Protein AF-A0A4P7SWF4-F1 (afdb_monomer)

Mean predicted aligned error: 11.01 Å

Structure (mmCIF, N/CA/C/O backbone):
data_AF-A0A4P7SWF4-F1
#
_entry.id   AF-A0A4P7SWF4-F1
#
loop_
_atom_site.group_PDB
_atom_site.id
_atom_site.type_symbol
_atom_site.label_atom_id
_atom_site.label_alt_id
_atom_site.label_comp_id
_atom_site.label_asym_id
_atom_site.label_entity_id
_atom_site.label_seq_id
_atom_site.pdbx_PDB_ins_code
_atom_site.Cartn_x
_atom_site.Cartn_y
_atom_site.Cartn_z
_atom_site.occupancy
_atom_site.B_iso_or_equiv
_atom_site.auth_seq_id
_atom_site.auth_comp_id
_atom_site.auth_asym_id
_atom_site.auth_atom_id
_atom_site.pdbx_PDB_model_num
ATOM 1 N N . MET A 1 1 ? 1.134 -27.003 -8.297 1.00 37.25 1 MET A N 1
ATOM 2 C CA . MET A 1 1 ? 2.256 -26.115 -7.938 1.00 37.25 1 MET A CA 1
ATOM 3 C C . MET A 1 1 ? 1.620 -24.988 -7.152 1.00 37.25 1 MET A C 1
ATOM 5 O O . MET A 1 1 ? 0.794 -24.293 -7.724 1.00 37.25 1 MET A O 1
ATOM 9 N N . ALA A 1 2 ? 1.813 -24.974 -5.834 1.00 39.12 2 ALA A N 1
ATOM 10 C CA . ALA A 1 2 ? 1.215 -23.978 -4.951 1.00 39.12 2 ALA A CA 1
ATOM 11 C C . ALA A 1 2 ? 2.153 -22.770 -4.914 1.00 39.12 2 ALA A C 1
ATOM 13 O O . ALA A 1 2 ? 3.341 -22.938 -4.650 1.00 39.12 2 ALA A O 1
ATOM 14 N N . ASP A 1 3 ? 1.618 -21.611 -5.277 1.00 40.78 3 ASP A N 1
ATOM 15 C CA . ASP A 1 3 ? 2.273 -20.314 -5.174 1.00 40.78 3 ASP A CA 1
ATOM 16 C C . ASP A 1 3 ? 2.344 -19.965 -3.681 1.00 40.78 3 ASP A C 1
ATOM 18 O O . ASP A 1 3 ? 1.315 -19.751 -3.037 1.00 40.78 3 ASP A O 1
ATOM 22 N N . ASP A 1 4 ? 3.540 -20.059 -3.103 1.00 38.06 4 ASP A N 1
ATOM 23 C CA . ASP A 1 4 ? 3.800 -19.733 -1.701 1.00 38.06 4 ASP A CA 1
ATOM 24 C C . ASP A 1 4 ? 3.811 -18.203 -1.576 1.00 38.06 4 ASP A C 1
ATOM 26 O O . ASP A 1 4 ? 4.845 -17.547 -1.684 1.00 38.06 4 ASP A O 1
ATOM 30 N N . LEU A 1 5 ? 2.617 -17.620 -1.440 1.00 33.56 5 LEU A N 1
ATOM 31 C CA . LEU A 1 5 ? 2.448 -16.235 -1.012 1.00 33.56 5 LEU A CA 1
ATOM 32 C C . LEU A 1 5 ? 2.970 -16.137 0.422 1.00 33.56 5 LEU A C 1
ATOM 34 O O . LEU A 1 5 ? 2.255 -16.428 1.383 1.00 33.56 5 LEU A O 1
ATOM 38 N N . VAL A 1 6 ? 4.235 -15.747 0.559 1.00 35.97 6 VAL A N 1
ATOM 39 C CA . VAL A 1 6 ? 4.830 -15.384 1.843 1.00 35.97 6 VAL A CA 1
ATOM 40 C C . VAL A 1 6 ? 4.126 -14.118 2.327 1.00 35.97 6 VAL A C 1
ATOM 42 O O . VAL A 1 6 ? 4.462 -13.000 1.943 1.00 35.97 6 VAL A O 1
ATOM 45 N N . PHE A 1 7 ? 3.107 -14.300 3.163 1.00 41.34 7 PHE A N 1
ATOM 46 C CA . PHE A 1 7 ? 2.578 -13.237 4.002 1.00 41.34 7 PHE A CA 1
ATOM 47 C C . PHE A 1 7 ? 3.633 -12.956 5.073 1.00 41.34 7 PHE A C 1
ATOM 49 O O . PHE A 1 7 ? 3.637 -13.605 6.120 1.00 41.34 7 PHE A O 1
ATOM 56 N N . ASP A 1 8 ? 4.535 -12.005 4.821 1.00 42.31 8 ASP A N 1
ATOM 57 C CA . ASP A 1 8 ? 5.313 -11.379 5.894 1.00 42.31 8 ASP A CA 1
ATOM 58 C C . ASP A 1 8 ? 4.332 -10.537 6.722 1.00 42.31 8 ASP A C 1
ATOM 60 O O . ASP A 1 8 ? 4.101 -9.346 6.515 1.00 42.31 8 ASP A O 1
ATOM 64 N N . GLN A 1 9 ? 3.591 -11.242 7.571 1.00 41.78 9 GLN A N 1
ATOM 65 C CA . GLN A 1 9 ? 2.654 -10.667 8.507 1.00 41.78 9 GLN A CA 1
ATOM 66 C C . GLN A 1 9 ? 3.505 -9.873 9.492 1.00 41.78 9 GLN A C 1
ATOM 68 O O . GLN A 1 9 ? 4.263 -10.468 10.256 1.00 41.78 9 GLN A O 1
ATOM 73 N N . ALA A 1 10 ? 3.375 -8.547 9.481 1.00 47.03 10 ALA A N 1
ATOM 74 C CA . ALA A 1 10 ? 3.870 -7.683 10.543 1.00 47.03 10 ALA A CA 1
ATOM 75 C C . ALA A 1 10 ? 3.394 -8.249 11.900 1.00 47.03 10 ALA A C 1
ATOM 77 O O . ALA A 1 10 ? 2.243 -8.072 12.301 1.00 47.03 10 ALA A O 1
ATOM 78 N N . HIS A 1 11 ? 4.265 -9.016 12.562 1.00 41.03 11 HIS A N 1
ATOM 79 C CA . HIS A 1 11 ? 3.902 -10.001 13.588 1.00 41.03 11 HIS A CA 1
ATOM 80 C C . HIS A 1 11 ? 3.627 -9.387 14.972 1.00 41.03 11 HIS A C 1
ATOM 82 O O . HIS A 1 11 ? 3.499 -10.125 15.938 1.00 41.03 11 HIS A O 1
ATOM 88 N N . ASP A 1 12 ? 3.492 -8.064 15.111 1.00 44.34 12 ASP A N 1
ATOM 89 C CA . ASP A 1 12 ? 3.424 -7.443 16.448 1.00 44.34 12 ASP A CA 1
ATOM 90 C C . ASP A 1 12 ? 2.163 -6.601 16.732 1.00 44.34 12 ASP A C 1
ATOM 92 O O . ASP A 1 12 ? 1.894 -6.280 17.883 1.00 44.34 12 ASP A O 1
ATOM 96 N N . SER A 1 13 ? 1.317 -6.278 15.742 1.00 47.88 13 SER A N 1
ATOM 97 C CA . SER A 1 13 ? 0.209 -5.311 15.954 1.00 47.88 13 SER A CA 1
ATOM 98 C C . SER A 1 13 ? -1.210 -5.898 15.942 1.00 47.88 13 SER A C 1
ATOM 100 O O . SER A 1 13 ? -2.180 -5.178 16.182 1.00 47.88 13 SER A O 1
ATOM 102 N N . THR A 1 14 ? -1.380 -7.202 15.709 1.00 53.41 14 THR A N 1
ATOM 103 C CA . THR A 1 14 ? -2.712 -7.819 15.529 1.00 53.41 14 THR A CA 1
ATOM 104 C C . THR A 1 14 ? -3.593 -7.743 16.784 1.00 53.41 14 THR A C 1
ATOM 106 O O . THR A 1 14 ? -4.817 -7.709 16.672 1.00 53.41 14 THR A O 1
ATOM 109 N N . HIS A 1 15 ? -2.996 -7.675 17.982 1.00 53.81 15 HIS A N 1
ATOM 110 C CA . HIS A 1 15 ? -3.742 -7.580 19.244 1.00 53.81 15 HIS A CA 1
ATOM 111 C C . HIS A 1 15 ? -4.313 -6.172 19.500 1.00 53.81 15 HIS A C 1
ATOM 113 O O . HIS A 1 15 ? -5.402 -6.053 20.055 1.00 53.81 15 HIS A O 1
ATOM 119 N N . GLU A 1 16 ? -3.624 -5.110 19.065 1.00 54.47 16 GLU A N 1
ATOM 120 C CA . GLU A 1 16 ? -4.105 -3.723 19.199 1.00 54.47 16 GLU A CA 1
ATOM 121 C C . GLU A 1 16 ? -5.143 -3.354 18.130 1.00 54.47 16 GLU A C 1
ATOM 123 O O . GLU A 1 16 ? -5.983 -2.484 18.354 1.00 54.47 16 GLU A O 1
ATOM 128 N N . LEU A 1 17 ? -5.134 -4.047 16.987 1.00 61.28 17 LEU A N 1
ATOM 129 C CA . LEU A 1 17 ? -6.102 -3.851 15.904 1.00 61.28 17 LEU A CA 1
ATOM 130 C C . LEU A 1 17 ? -7.454 -4.547 16.154 1.00 61.28 17 LEU A C 1
ATOM 132 O O . LEU A 1 17 ? -8.402 -4.339 15.392 1.00 61.28 17 LEU A O 1
ATOM 136 N N . ALA A 1 18 ? -7.585 -5.346 17.218 1.00 61.53 18 ALA A N 1
ATOM 137 C CA . ALA A 1 18 ? -8.835 -6.009 17.578 1.00 61.53 18 ALA A CA 1
ATOM 138 C C . ALA A 1 18 ? -9.914 -4.976 17.966 1.00 61.53 18 ALA A C 1
ATOM 140 O O . ALA A 1 18 ? -9.895 -4.396 19.051 1.00 61.53 18 ALA A O 1
ATOM 141 N N . GLY A 1 19 ? -10.867 -4.736 17.059 1.00 65.38 19 GLY A N 1
ATOM 142 C CA . GLY A 1 19 ? -11.918 -3.720 17.213 1.00 65.38 19 GLY A CA 1
ATOM 143 C C . GLY A 1 19 ? -11.561 -2.337 16.656 1.00 65.38 19 GLY A C 1
ATOM 144 O O . GLY A 1 19 ? -12.355 -1.407 16.795 1.00 65.38 19 GLY A O 1
ATOM 145 N N . ALA A 1 20 ? -10.402 -2.190 16.009 1.00 77.12 20 ALA A N 1
ATOM 146 C CA . ALA A 1 20 ? -10.055 -0.973 15.291 1.00 77.12 20 ALA A CA 1
ATOM 147 C C . ALA A 1 20 ? -10.878 -0.843 13.999 1.00 77.12 20 ALA A C 1
ATOM 149 O O . ALA A 1 20 ? -11.138 -1.825 13.301 1.00 77.12 20 ALA A O 1
ATOM 150 N N . VAL A 1 21 ? -11.277 0.385 13.663 1.00 81.75 21 VAL A N 1
ATOM 151 C CA . VAL A 1 21 ? -12.021 0.676 12.429 1.00 81.75 21 VAL A CA 1
ATOM 152 C C . VAL A 1 21 ? -11.057 1.240 11.395 1.00 81.75 21 VAL A C 1
ATOM 154 O O . VAL A 1 21 ? -10.332 2.192 11.688 1.00 81.75 21 VAL A O 1
ATOM 157 N N . VAL A 1 22 ? -11.065 0.676 10.185 1.00 83.88 22 VAL A N 1
ATOM 158 C CA . VAL A 1 22 ? -10.323 1.234 9.047 1.00 83.88 22 VAL A CA 1
ATOM 159 C C . VAL A 1 22 ? -10.935 2.588 8.687 1.00 83.88 22 VAL A C 1
ATOM 161 O O . VAL A 1 22 ? -12.105 2.663 8.310 1.00 83.88 22 VAL A O 1
ATOM 164 N N . THR A 1 23 ? -10.157 3.660 8.813 1.00 86.38 23 THR A N 1
ATOM 165 C CA . THR A 1 23 ? -10.580 5.023 8.454 1.00 86.38 23 THR A CA 1
ATOM 166 C C . THR A 1 23 ? -10.227 5.363 7.016 1.00 86.38 23 THR A C 1
ATOM 168 O O . THR A 1 23 ? -10.987 6.067 6.351 1.00 86.38 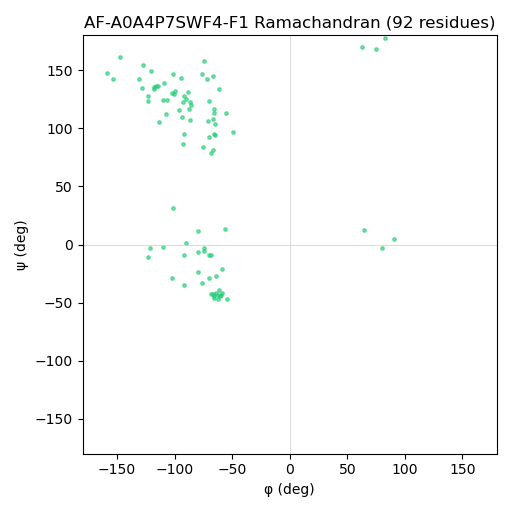23 THR A O 1
ATOM 171 N N . ARG A 1 24 ? -9.089 4.865 6.523 1.00 88.06 24 ARG A N 1
ATOM 172 C CA . ARG A 1 24 ? -8.597 5.135 5.170 1.00 88.06 24 ARG A CA 1
ATOM 173 C C . ARG A 1 24 ? -7.706 3.997 4.688 1.00 88.06 24 ARG A C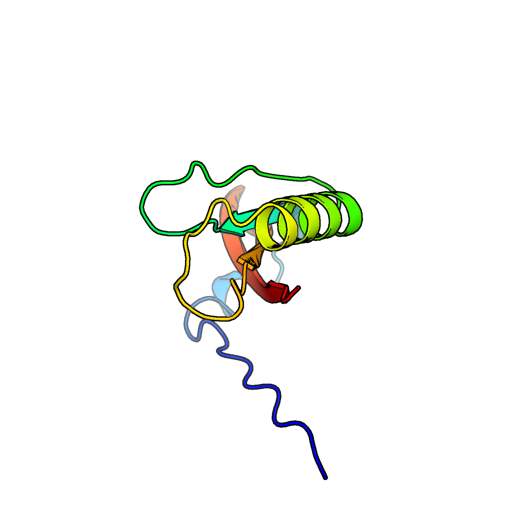 1
ATOM 175 O O . ARG A 1 24 ? -6.901 3.486 5.451 1.00 88.06 24 ARG A O 1
ATOM 182 N N . VAL A 1 25 ? -7.806 3.655 3.408 1.00 88.56 25 VAL A N 1
ATOM 183 C CA . VAL A 1 25 ? -6.833 2.799 2.712 1.00 88.56 25 VAL A CA 1
ATOM 184 C C . VAL A 1 25 ? -6.170 3.632 1.622 1.00 88.56 25 VAL A C 1
ATOM 186 O O . VAL A 1 25 ? -6.844 4.411 0.945 1.00 88.56 25 VAL A O 1
ATOM 189 N N . PHE A 1 26 ? -4.854 3.513 1.488 1.00 90.44 26 PHE A N 1
ATOM 190 C CA . PHE A 1 26 ? -4.063 4.229 0.495 1.00 90.44 26 PHE A CA 1
ATOM 191 C C . PHE A 1 26 ? -2.875 3.381 0.029 1.00 90.44 26 PHE A C 1
ATOM 193 O O . PHE A 1 26 ? -2.499 2.397 0.661 1.00 90.44 26 PHE A O 1
ATOM 200 N N . TYR A 1 27 ? -2.320 3.747 -1.118 1.00 88.88 27 TYR A N 1
ATOM 201 C CA . TYR A 1 27 ? -1.315 2.980 -1.843 1.00 88.88 27 TYR A CA 1
ATOM 202 C C . TYR A 1 27 ? -0.082 3.853 -2.038 1.00 88.88 27 TYR A C 1
ATOM 204 O O . TYR A 1 27 ? -0.192 4.939 -2.602 1.00 88.88 27 TYR A O 1
ATOM 212 N N . ILE A 1 28 ? 1.074 3.392 -1.584 1.00 88.56 28 ILE A N 1
ATOM 213 C CA . ILE A 1 28 ? 2.352 4.090 -1.690 1.00 88.56 28 ILE A CA 1
ATOM 214 C C . ILE A 1 28 ? 3.182 3.391 -2.756 1.00 88.56 28 ILE A C 1
ATOM 216 O O . ILE A 1 28 ? 3.430 2.195 -2.647 1.00 88.56 28 ILE A O 1
ATOM 220 N N . VAL A 1 29 ? 3.640 4.121 -3.769 1.00 85.88 29 VAL A N 1
ATOM 221 C CA . VAL A 1 29 ? 4.539 3.549 -4.782 1.00 85.88 29 VAL A CA 1
ATOM 222 C C . VAL A 1 29 ? 5.987 3.820 -4.383 1.00 85.88 29 VAL A C 1
ATOM 224 O O . VAL A 1 29 ? 6.442 4.960 -4.441 1.00 85.88 29 VAL A O 1
ATOM 227 N N . ASN A 1 30 ? 6.714 2.778 -3.989 1.00 80.62 30 ASN A N 1
ATOM 228 C CA . ASN A 1 30 ? 8.129 2.842 -3.652 1.00 80.62 30 ASN A CA 1
ATOM 229 C C . ASN A 1 30 ? 8.971 2.673 -4.920 1.00 80.62 30 ASN A C 1
ATOM 231 O O . ASN A 1 30 ? 9.092 1.596 -5.499 1.00 80.62 30 ASN A O 1
ATOM 235 N N . ALA A 1 31 ? 9.564 3.784 -5.340 1.00 65.81 31 ALA A N 1
ATOM 236 C CA . ALA A 1 31 ? 10.371 3.920 -6.546 1.00 65.81 31 ALA A CA 1
ATOM 237 C C . ALA A 1 31 ? 11.889 3.907 -6.217 1.00 65.81 31 ALA A C 1
ATOM 239 O O . ALA A 1 31 ? 12.702 4.556 -6.869 1.00 65.81 31 ALA A O 1
ATOM 240 N N . GLY A 1 32 ? 12.292 3.178 -5.172 1.00 64.50 32 GLY A N 1
ATOM 241 C CA . GLY A 1 32 ? 13.682 3.107 -4.709 1.00 64.50 32 GLY A CA 1
ATOM 242 C C . GLY A 1 32 ? 14.115 4.266 -3.789 1.00 64.50 32 GLY A C 1
ATOM 243 O O . GLY A 1 32 ? 13.338 5.179 -3.512 1.00 64.50 32 GLY A O 1
ATOM 244 N N . PRO A 1 33 ? 15.368 4.245 -3.292 1.00 57.25 33 PRO A N 1
ATOM 245 C CA . PRO A 1 33 ? 15.813 5.049 -2.142 1.00 57.25 33 PRO A CA 1
ATOM 246 C C . PRO A 1 33 ? 15.911 6.566 -2.382 1.00 57.25 33 PRO A C 1
ATOM 248 O O . PRO A 1 33 ? 16.130 7.314 -1.432 1.00 57.25 33 PRO A O 1
ATOM 251 N N . TYR A 1 34 ? 15.765 7.028 -3.627 1.00 55.53 34 TYR A N 1
ATOM 252 C CA . TYR A 1 34 ? 15.917 8.441 -4.003 1.00 55.53 34 TYR A CA 1
ATOM 253 C C . TYR A 1 34 ? 14.668 9.050 -4.644 1.00 55.53 34 TYR A C 1
ATOM 255 O O . TYR A 1 34 ? 14.664 10.240 -4.961 1.00 55.53 34 TYR A O 1
ATOM 263 N N . ALA A 1 35 ? 13.616 8.259 -4.848 1.00 63.16 35 ALA A N 1
ATOM 264 C CA . ALA A 1 35 ? 12.379 8.742 -5.435 1.00 63.16 35 ALA A CA 1
ATOM 265 C C . ALA A 1 35 ? 11.387 9.137 -4.337 1.00 63.16 35 ALA A C 1
ATOM 267 O O . ALA A 1 35 ? 11.291 8.486 -3.299 1.00 63.16 35 ALA A O 1
ATOM 268 N N . SER A 1 36 ? 10.621 10.203 -4.570 1.00 69.94 36 SER A N 1
ATOM 269 C CA . SER A 1 36 ? 9.438 10.471 -3.754 1.00 69.94 36 SER A CA 1
ATOM 270 C C . SER A 1 36 ? 8.457 9.309 -3.907 1.00 69.94 36 SER A C 1
ATOM 272 O O . SER A 1 36 ? 8.211 8.884 -5.034 1.00 69.94 36 SER A O 1
ATOM 274 N N . SER A 1 37 ? 7.899 8.820 -2.797 1.00 82.44 37 SER A N 1
ATOM 275 C CA . SER A 1 37 ? 6.879 7.768 -2.805 1.00 82.44 37 SER A CA 1
ATOM 276 C C . SER A 1 37 ? 5.477 8.391 -2.828 1.00 82.44 37 SER A C 1
ATOM 278 O O . SER A 1 37 ? 4.979 8.783 -1.770 1.00 82.44 37 SER A O 1
ATOM 280 N N . PRO A 1 38 ? 4.838 8.564 -4.003 1.00 83.81 38 PRO A N 1
ATOM 281 C CA . PRO A 1 38 ? 3.505 9.149 -4.078 1.00 83.81 38 PRO A CA 1
ATOM 282 C C . PRO A 1 38 ? 2.449 8.244 -3.441 1.00 83.81 38 PRO A C 1
ATOM 284 O O . PRO A 1 38 ? 2.506 7.017 -3.551 1.00 83.81 38 PRO A O 1
ATOM 287 N N . GLU A 1 39 ? 1.460 8.884 -2.819 1.00 88.69 39 GLU A N 1
ATOM 288 C CA . GLU A 1 39 ? 0.292 8.241 -2.224 1.00 88.69 39 GLU A CA 1
ATOM 289 C C . GLU A 1 39 ? -0.918 8.333 -3.159 1.00 88.69 39 GLU A C 1
ATOM 291 O O . GLU A 1 39 ? -1.291 9.413 -3.623 1.00 88.69 39 GLU A O 1
ATOM 296 N N . PHE A 1 40 ? -1.599 7.210 -3.365 1.00 88.19 40 PHE A N 1
ATOM 297 C CA . PHE A 1 40 ? -2.827 7.120 -4.146 1.00 88.19 40 PHE A CA 1
ATOM 298 C C . PHE A 1 40 ? -3.972 6.598 -3.288 1.00 88.19 40 PHE A C 1
ATOM 300 O O . PHE A 1 40 ? -3.782 5.798 -2.376 1.00 88.19 40 PHE A O 1
ATOM 307 N N . SER A 1 41 ? -5.194 7.026 -3.599 1.00 88.50 41 SER A N 1
ATOM 308 C CA . SER A 1 41 ? -6.404 6.526 -2.924 1.00 88.50 41 SER A CA 1
ATOM 309 C C . SER A 1 41 ? -7.027 5.324 -3.642 1.00 88.50 41 SER A C 1
ATOM 311 O O . SER A 1 41 ? -7.941 4.700 -3.113 1.00 88.50 41 SER A O 1
ATOM 313 N N . ALA A 1 42 ? -6.540 4.990 -4.840 1.00 87.62 42 ALA A N 1
ATOM 314 C CA . ALA A 1 42 ? -7.032 3.881 -5.644 1.00 87.62 42 ALA A CA 1
ATOM 315 C C . ALA A 1 42 ? -5.884 2.969 -6.081 1.00 87.62 42 ALA A C 1
ATOM 317 O O . ALA A 1 42 ? -4.865 3.442 -6.591 1.00 87.62 42 ALA A O 1
ATOM 318 N N . ARG A 1 43 ? -6.100 1.653 -5.951 1.00 84.88 43 ARG A N 1
ATOM 319 C CA . ARG A 1 43 ? -5.149 0.617 -6.377 1.00 84.88 43 ARG A CA 1
ATOM 320 C C . ARG A 1 43 ? -4.762 0.786 -7.839 1.00 84.88 43 ARG A C 1
ATOM 322 O O . ARG A 1 43 ? -3.586 0.746 -8.170 1.00 84.88 43 ARG A O 1
ATOM 329 N N . ASP A 1 44 ? -5.759 0.995 -8.692 1.00 86.94 44 ASP A N 1
ATOM 330 C CA . ASP A 1 44 ? -5.575 1.083 -10.140 1.00 86.94 44 ASP A CA 1
ATOM 331 C C . ASP A 1 44 ? -4.665 2.259 -10.526 1.00 86.94 44 ASP A C 1
ATOM 333 O O . ASP A 1 44 ? -3.769 2.105 -11.346 1.00 86.94 44 ASP A O 1
ATOM 337 N N . GLN A 1 45 ? -4.802 3.400 -9.836 1.00 88.94 45 GLN A N 1
ATOM 338 C CA . GLN A 1 45 ? -3.937 4.567 -10.036 1.00 88.94 45 GLN A CA 1
ATOM 339 C C . GLN A 1 45 ? -2.491 4.292 -9.612 1.00 88.94 45 GLN A C 1
ATOM 341 O O . GLN A 1 45 ? -1.566 4.621 -10.350 1.00 88.94 45 GLN A O 1
ATOM 346 N N . ALA A 1 46 ? -2.293 3.656 -8.453 1.00 86.75 46 ALA A N 1
ATOM 347 C CA . ALA A 1 46 ? -0.958 3.306 -7.971 1.00 86.75 46 ALA A CA 1
ATOM 348 C C . ALA A 1 46 ? -0.263 2.293 -8.887 1.00 86.75 46 ALA A C 1
ATOM 350 O O . ALA A 1 46 ? 0.916 2.443 -9.200 1.00 86.75 46 ALA A O 1
ATOM 351 N N . VAL A 1 47 ? -1.004 1.286 -9.357 1.00 84.69 47 VAL A N 1
ATOM 352 C CA . VAL A 1 47 ? -0.491 0.266 -10.279 1.00 84.69 47 VAL A CA 1
ATOM 353 C C . VAL A 1 47 ? -0.191 0.868 -11.650 1.00 84.69 47 VAL A C 1
ATOM 355 O O . VAL A 1 47 ? 0.857 0.567 -12.218 1.00 84.69 47 VAL A O 1
ATOM 358 N N . ALA A 1 48 ? -1.063 1.729 -12.180 1.00 85.69 48 ALA A N 1
ATO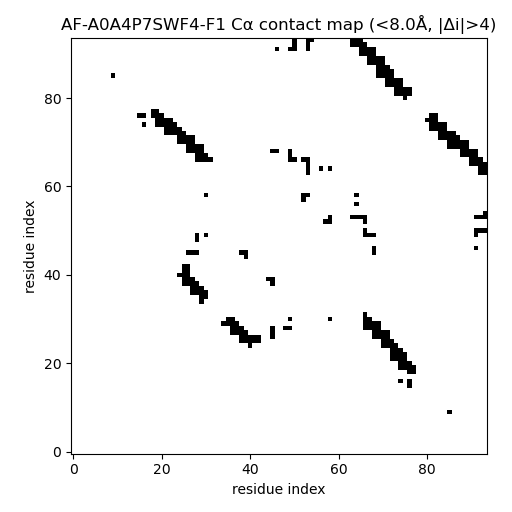M 359 C CA . ALA A 1 48 ? -0.823 2.420 -13.445 1.00 85.69 48 ALA A CA 1
ATOM 360 C C . ALA A 1 48 ? 0.440 3.289 -13.372 1.00 85.69 48 ALA A C 1
ATOM 362 O O . ALA A 1 48 ? 1.287 3.204 -14.260 1.00 85.69 48 ALA A O 1
ATOM 363 N N . TYR A 1 49 ? 0.613 4.040 -12.280 1.00 84.75 49 TYR A N 1
ATOM 364 C CA . TYR A 1 49 ? 1.817 4.832 -12.042 1.00 84.75 49 TYR A CA 1
ATOM 365 C C . TYR A 1 49 ? 3.069 3.949 -11.930 1.00 84.75 49 TYR A C 1
ATOM 367 O O . TYR A 1 49 ? 4.071 4.204 -12.593 1.00 84.75 49 TYR A O 1
ATOM 375 N N . ALA A 1 50 ? 3.007 2.867 -11.149 1.00 81.56 50 ALA A N 1
ATOM 376 C CA . ALA A 1 50 ? 4.112 1.920 -11.015 1.00 81.56 50 ALA A CA 1
ATOM 377 C C . ALA A 1 50 ? 4.515 1.302 -12.366 1.00 81.56 50 ALA A C 1
ATOM 379 O O . ALA A 1 50 ? 5.704 1.222 -12.676 1.00 81.56 50 ALA A O 1
ATOM 380 N N . ARG A 1 51 ? 3.537 0.934 -13.205 1.00 79.31 51 ARG A N 1
ATOM 381 C CA . ARG A 1 51 ? 3.777 0.416 -14.560 1.00 79.31 51 ARG A CA 1
ATOM 382 C C . ARG A 1 51 ? 4.395 1.452 -15.486 1.00 79.31 51 ARG A C 1
ATOM 384 O O . ARG A 1 51 ? 5.347 1.124 -16.182 1.00 79.31 51 ARG A O 1
ATOM 391 N N . GLU A 1 52 ? 3.881 2.679 -15.496 1.00 80.75 52 GLU A N 1
ATOM 392 C CA . GLU A 1 52 ? 4.429 3.763 -16.320 1.00 80.75 52 GLU A CA 1
ATOM 393 C C . GLU A 1 52 ? 5.895 4.039 -15.964 1.00 80.75 52 GLU A C 1
ATOM 395 O O . GLU A 1 52 ? 6.750 4.147 -16.845 1.00 80.75 52 GLU A O 1
ATOM 400 N N . ARG A 1 53 ? 6.208 4.071 -14.665 1.00 74.06 53 ARG A N 1
ATOM 401 C CA . ARG A 1 53 ? 7.569 4.277 -14.157 1.00 74.06 53 ARG A CA 1
ATOM 402 C C . ARG A 1 53 ? 8.497 3.110 -14.488 1.00 74.06 53 ARG A C 1
ATOM 404 O O . ARG A 1 53 ? 9.627 3.345 -14.908 1.00 74.06 53 ARG A O 1
ATOM 411 N N . SER A 1 54 ? 8.014 1.877 -14.334 1.00 72.06 54 SER A N 1
ATOM 412 C CA . SER A 1 54 ? 8.756 0.664 -14.700 1.00 72.06 54 SER A CA 1
ATOM 413 C C . SER A 1 54 ? 9.052 0.629 -16.209 1.00 72.06 54 SER A C 1
ATOM 415 O O . SER A 1 54 ? 10.190 0.403 -16.613 1.00 72.06 54 SER A O 1
ATOM 417 N N . ALA A 1 55 ? 8.063 0.974 -17.044 1.00 70.69 55 ALA A N 1
ATOM 418 C CA . ALA A 1 55 ? 8.195 1.028 -18.501 1.00 70.69 55 ALA A CA 1
ATOM 419 C C . ALA A 1 55 ? 9.076 2.185 -19.003 1.00 70.69 55 ALA A C 1
ATOM 421 O O . ALA A 1 55 ? 9.706 2.064 -20.051 1.00 70.69 55 ALA A O 1
ATOM 422 N N . SER A 1 56 ? 9.142 3.300 -18.269 1.00 68.62 56 SER A N 1
ATOM 423 C CA . SER A 1 56 ? 9.932 4.476 -18.664 1.00 68.62 56 SER A CA 1
ATOM 424 C C . SER A 1 56 ? 11.446 4.289 -18.490 1.00 68.62 56 SER A C 1
ATOM 426 O O . SER A 1 56 ? 12.209 5.172 -18.873 1.00 68.62 56 SER A O 1
ATOM 428 N N . GLY A 1 57 ? 11.905 3.173 -17.905 1.00 60.34 57 GLY A N 1
ATOM 429 C CA . GLY A 1 57 ? 13.335 2.906 -17.690 1.00 60.34 57 GLY A CA 1
ATOM 430 C C . GLY A 1 57 ? 14.012 3.894 -16.732 1.00 60.34 57 GLY A C 1
ATOM 431 O O . GLY A 1 57 ? 15.236 3.924 -16.631 1.00 60.34 57 GLY A O 1
ATOM 432 N N . GLU A 1 58 ? 13.231 4.698 -16.004 1.00 58.78 58 GLU A N 1
ATOM 433 C CA . GLU A 1 58 ? 13.738 5.765 -15.135 1.00 58.78 58 GLU A CA 1
ATOM 434 C C . GLU A 1 58 ? 14.491 5.225 -13.901 1.00 58.78 58 GLU A C 1
ATOM 436 O O . GLU A 1 58 ? 15.146 5.980 -13.189 1.00 58.78 58 GLU A O 1
ATOM 441 N N . PHE A 1 59 ? 14.439 3.908 -13.674 1.00 57.00 59 PHE A N 1
ATOM 442 C CA . PHE A 1 59 ? 15.182 3.191 -12.633 1.00 57.00 59 PHE A CA 1
ATOM 443 C C . PHE A 1 59 ? 16.568 2.690 -13.079 1.00 57.00 59 PHE A C 1
ATOM 445 O O . PHE A 1 59 ? 17.295 2.106 -12.276 1.00 57.00 59 PHE A O 1
ATOM 452 N N . GLY A 1 60 ? 16.968 2.977 -14.325 1.00 50.81 60 GLY A N 1
ATOM 453 C CA . GLY A 1 60 ? 18.251 2.566 -14.898 1.00 50.81 60 GLY A CA 1
ATOM 454 C C . GLY A 1 60 ? 18.299 1.080 -15.273 1.00 50.81 60 GLY A C 1
ATOM 455 O O . GLY A 1 60 ? 17.429 0.304 -14.898 1.00 50.81 60 GLY A O 1
ATOM 456 N N . ASP A 1 61 ? 19.341 0.692 -16.013 1.00 49.91 61 ASP A N 1
ATOM 457 C CA . ASP A 1 61 ? 19.656 -0.649 -16.559 1.00 49.91 61 ASP A CA 1
ATOM 458 C C . ASP A 1 61 ? 19.748 -1.812 -15.528 1.00 49.91 61 ASP A C 1
ATOM 460 O O . ASP A 1 61 ? 20.267 -2.891 -15.818 1.00 49.91 61 ASP A O 1
ATOM 464 N N . LEU A 1 62 ? 19.285 -1.621 -14.293 1.00 48.91 62 LEU A N 1
ATOM 465 C CA . LEU A 1 62 ? 19.358 -2.597 -13.211 1.00 48.91 62 LEU A CA 1
ATOM 466 C C . LEU A 1 62 ? 18.086 -3.454 -13.162 1.00 48.91 62 LEU A C 1
ATOM 468 O O . LEU A 1 62 ? 17.199 -3.195 -12.354 1.00 48.91 62 LEU A O 1
ATOM 472 N N . LEU A 1 63 ? 18.078 -4.539 -13.957 1.00 46.59 63 LEU A N 1
ATOM 473 C CA . LEU A 1 63 ? 17.124 -5.667 -13.865 1.00 46.59 63 LEU A CA 1
ATOM 474 C C . LEU A 1 63 ? 15.654 -5.251 -14.122 1.00 46.59 63 LEU A C 1
ATOM 476 O O . LEU A 1 63 ? 15.387 -4.063 -14.278 1.00 46.59 63 LEU A O 1
ATOM 480 N N . PRO A 1 64 ? 14.674 -6.172 -14.285 1.00 51.62 64 PRO A N 1
ATOM 481 C CA . PRO A 1 64 ? 13.282 -5.745 -14.432 1.00 51.62 64 PRO A CA 1
ATOM 482 C C . PRO A 1 64 ? 12.936 -4.880 -13.221 1.00 51.62 64 PRO A C 1
ATOM 484 O O . PRO A 1 64 ? 12.963 -5.378 -12.097 1.00 51.62 64 PRO A O 1
ATOM 487 N N . ALA A 1 65 ? 12.704 -3.585 -13.456 1.00 59.56 65 ALA A N 1
ATOM 488 C CA . ALA A 1 65 ? 12.477 -2.587 -12.422 1.00 59.56 65 ALA A CA 1
ATOM 489 C C . ALA A 1 65 ? 11.147 -2.897 -11.733 1.00 59.56 65 ALA A C 1
ATOM 491 O O . ALA A 1 65 ? 10.093 -2.370 -12.091 1.00 59.56 65 ALA A O 1
ATOM 492 N N . ALA A 1 66 ? 11.197 -3.842 -10.803 1.00 69.44 66 ALA A N 1
ATOM 493 C CA . ALA A 1 66 ? 10.097 -4.235 -9.961 1.00 69.44 66 ALA A CA 1
ATOM 494 C C . ALA A 1 66 ? 9.800 -3.048 -9.046 1.00 69.44 66 ALA A C 1
ATOM 496 O O . ALA A 1 66 ? 10.593 -2.709 -8.171 1.00 69.44 66 ALA A O 1
ATOM 497 N N . VAL A 1 67 ? 8.687 -2.373 -9.305 1.00 77.75 67 VAL A N 1
ATOM 498 C CA . VAL A 1 67 ? 8.215 -1.260 -8.490 1.00 77.75 67 VAL A CA 1
ATOM 499 C C . VAL A 1 67 ? 7.316 -1.831 -7.408 1.00 77.75 67 VAL A C 1
ATOM 501 O O . VAL A 1 67 ? 6.347 -2.534 -7.699 1.00 77.75 67 VAL A O 1
ATOM 504 N N . GLU A 1 68 ? 7.622 -1.530 -6.155 1.00 84.38 68 GLU A N 1
ATOM 505 C CA . GLU A 1 68 ? 6.818 -1.989 -5.028 1.00 84.38 68 GLU A CA 1
ATOM 506 C C . GLU A 1 68 ? 5.697 -0.989 -4.746 1.00 84.38 68 GLU A C 1
ATOM 508 O O . GLU A 1 68 ? 5.917 0.218 -4.649 1.00 84.38 68 GLU A O 1
ATOM 513 N N . VAL A 1 69 ? 4.475 -1.488 -4.610 1.00 86.19 69 VAL A N 1
ATOM 514 C CA . VAL A 1 69 ? 3.299 -0.719 -4.213 1.00 86.19 69 VAL A CA 1
ATOM 515 C C . VAL A 1 69 ? 2.856 -1.221 -2.850 1.00 86.19 69 VAL A C 1
ATOM 517 O O . VAL A 1 69 ? 2.279 -2.298 -2.721 1.00 86.19 69 VAL A O 1
ATOM 520 N N . GLU A 1 70 ? 3.132 -0.435 -1.823 1.00 89.38 70 GLU A N 1
ATOM 521 C CA . GLU A 1 70 ? 2.765 -0.737 -0.450 1.00 89.38 70 GLU A CA 1
ATOM 522 C C . GLU A 1 70 ? 1.338 -0.250 -0.176 1.00 89.38 70 GLU A C 1
ATOM 524 O O . GLU A 1 70 ? 1.021 0.933 -0.305 1.00 89.38 70 GLU A O 1
ATOM 529 N N . VAL A 1 71 ? 0.449 -1.164 0.193 1.00 87.81 71 VAL A N 1
ATOM 530 C CA . VAL A 1 71 ? -0.914 -0.852 0.615 1.00 87.81 71 VAL A CA 1
ATOM 531 C C . VAL A 1 71 ? -0.884 -0.578 2.110 1.00 87.81 71 VAL A C 1
ATOM 533 O O . VAL A 1 71 ? -0.586 -1.462 2.916 1.00 87.81 71 VAL A O 1
ATOM 536 N N . ARG A 1 72 ? -1.227 0.648 2.496 1.00 87.50 72 ARG A N 1
ATOM 537 C CA . ARG A 1 72 ? -1.367 1.045 3.894 1.00 87.50 72 ARG A CA 1
ATOM 538 C C . ARG A 1 72 ? -2.821 1.278 4.243 1.00 87.50 72 ARG A C 1
ATOM 540 O O . ARG A 1 72 ? -3.582 1.884 3.487 1.00 87.50 72 ARG A O 1
ATOM 547 N N . ALA A 1 73 ? -3.193 0.827 5.431 1.00 86.31 73 ALA A N 1
ATOM 548 C CA . ALA A 1 73 ? -4.458 1.176 6.042 1.00 86.31 73 ALA A CA 1
ATOM 549 C C . ALA A 1 73 ? -4.210 2.011 7.296 1.00 86.31 73 ALA A C 1
ATOM 551 O O . ALA A 1 73 ? -3.324 1.736 8.105 1.00 86.31 73 ALA A O 1
ATOM 552 N N . GLU A 1 74 ? -5.014 3.053 7.430 1.00 87.94 74 GLU A N 1
ATOM 553 C CA . GLU A 1 74 ? -5.145 3.845 8.631 1.00 87.94 74 GLU A CA 1
ATOM 554 C C . GLU A 1 74 ? -6.273 3.257 9.480 1.00 87.94 74 GLU A C 1
ATOM 556 O O . GLU A 1 74 ? -7.393 3.042 9.004 1.00 87.94 74 GLU A O 1
ATOM 561 N N . TYR A 1 75 ? -5.964 3.001 10.744 1.00 83.69 75 TYR A N 1
ATOM 562 C CA . TYR A 1 75 ? -6.873 2.433 11.720 1.00 83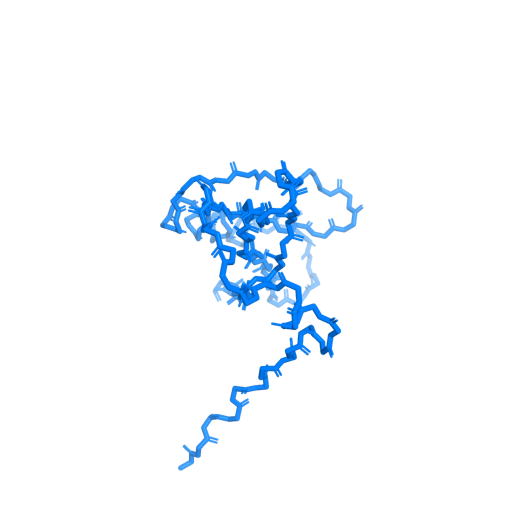.69 75 TYR A CA 1
ATOM 563 C C . TYR A 1 75 ? -7.095 3.422 12.854 1.00 83.69 75 TYR A C 1
ATOM 565 O O . TYR A 1 75 ? -6.141 3.978 13.405 1.00 83.69 75 TYR A O 1
ATOM 573 N N . ARG A 1 76 ? -8.3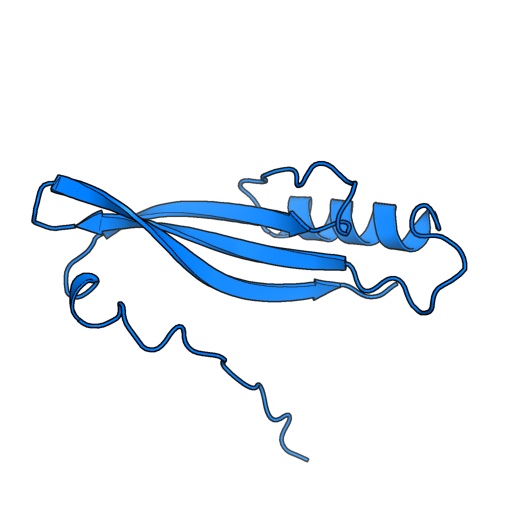53 3.583 13.264 1.00 84.69 76 ARG A N 1
ATOM 574 C CA . ARG A 1 76 ? -8.704 4.240 14.524 1.00 84.69 76 ARG A CA 1
ATOM 575 C C . ARG A 1 76 ? -8.919 3.183 15.597 1.00 84.69 76 ARG A C 1
ATOM 577 O O . ARG A 1 76 ? -9.852 2.384 15.512 1.00 84.69 76 ARG A O 1
ATOM 584 N N . LEU A 1 77 ? -8.058 3.206 16.607 1.00 81.50 77 LEU A N 1
ATOM 585 C CA . LEU A 1 77 ? -8.144 2.341 17.776 1.00 81.50 77 LEU A CA 1
ATOM 586 C C . LEU A 1 77 ? -9.274 2.805 18.702 1.00 81.50 77 LEU A C 1
ATOM 588 O O . LEU A 1 77 ? -9.622 3.988 18.738 1.00 81.50 77 LEU A O 1
ATOM 592 N N . SER A 1 78 ? -9.776 1.901 19.540 1.00 77.06 78 SER A N 1
ATOM 593 C CA . SER A 1 78 ? -10.773 2.213 20.579 1.00 77.06 78 SER A CA 1
ATOM 594 C C . SER A 1 78 ? -10.294 3.274 21.580 1.00 77.06 78 SER A C 1
ATOM 596 O O . SER A 1 78 ? -11.104 3.945 22.212 1.00 77.06 78 SER A O 1
ATOM 598 N N . SER A 1 79 ? -8.976 3.466 21.695 1.00 76.25 79 SER A N 1
ATOM 599 C CA . SER A 1 79 ? -8.345 4.535 22.481 1.00 76.25 79 SER A CA 1
ATOM 600 C C . SER A 1 79 ? -8.445 5.927 21.836 1.00 76.25 79 SER A C 1
ATOM 602 O O . SER A 1 79 ? -7.971 6.902 22.415 1.00 76.25 79 SER A O 1
ATOM 604 N N . GLY A 1 80 ? -9.016 6.032 20.630 1.00 76.69 80 GLY A N 1
ATOM 605 C CA . GLY A 1 80 ? -9.088 7.262 19.837 1.00 76.69 80 GLY A CA 1
ATOM 606 C C . GLY A 1 80 ? -7.801 7.595 19.077 1.00 76.69 80 GLY A C 1
ATOM 607 O O . GLY A 1 80 ? -7.775 8.567 18.326 1.00 76.69 80 GLY A O 1
ATOM 608 N N . ARG A 1 81 ? -6.739 6.796 19.244 1.00 81.38 81 ARG A N 1
ATOM 609 C CA . ARG A 1 81 ? -5.480 6.951 18.508 1.00 81.38 81 ARG A CA 1
ATOM 610 C C . ARG A 1 81 ? -5.617 6.441 17.080 1.0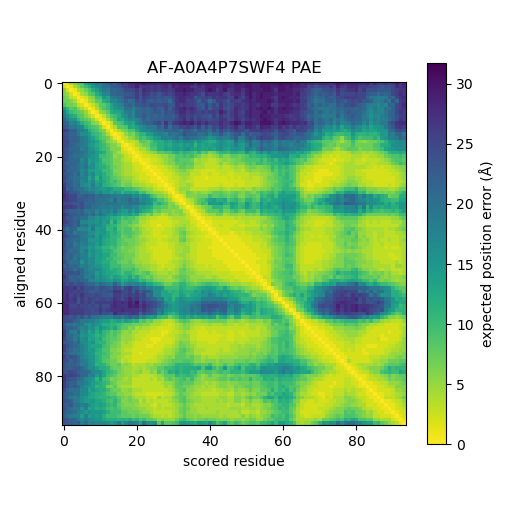0 81.38 81 ARG A C 1
ATOM 612 O O . ARG A 1 81 ? -6.312 5.458 16.829 1.00 81.38 81 ARG A O 1
ATOM 619 N N . THR A 1 82 ? -4.904 7.093 16.173 1.00 83.62 82 THR A N 1
ATOM 620 C CA . THR A 1 82 ? -4.773 6.661 14.785 1.00 83.62 82 THR A CA 1
ATOM 621 C C . THR A 1 82 ? -3.417 5.992 14.596 1.00 83.62 82 THR A C 1
ATOM 623 O O . THR A 1 82 ? -2.402 6.556 15.002 1.00 83.62 82 THR A O 1
ATOM 626 N N . THR A 1 83 ? -3.401 4.807 13.989 1.00 82.50 83 THR A N 1
ATOM 627 C CA . THR A 1 83 ? -2.175 4.100 13.598 1.00 82.50 83 THR A CA 1
ATOM 628 C C . THR A 1 83 ? -2.240 3.711 12.125 1.00 82.50 83 THR A C 1
ATOM 630 O O . THR A 1 83 ? -3.328 3.580 11.565 1.00 82.50 83 THR A O 1
ATOM 633 N N . GLN A 1 84 ? -1.084 3.552 11.490 1.00 81.38 84 GLN A N 1
ATOM 634 C CA . GLN A 1 84 ? -0.978 3.103 10.107 1.00 81.38 84 GLN A CA 1
ATOM 635 C C . GLN A 1 84 ? -0.220 1.786 10.072 1.00 81.38 84 GLN A C 1
ATOM 637 O O . GLN A 1 84 ? 0.830 1.655 10.701 1.00 81.38 84 GLN A O 1
ATOM 642 N N . CYS A 1 85 ? -0.745 0.826 9.321 1.00 78.19 85 CYS A N 1
ATOM 643 C CA . CYS A 1 85 ? -0.098 -0.461 9.123 1.00 78.19 85 CYS A CA 1
ATOM 644 C C . CYS A 1 85 ? -0.075 -0.795 7.635 1.00 78.19 85 CYS A C 1
ATOM 646 O O . CYS A 1 85 ? -1.036 -0.522 6.909 1.00 78.19 85 CYS A O 1
ATOM 648 N N . THR A 1 86 ? 1.020 -1.404 7.197 1.00 83.44 86 THR A N 1
ATOM 649 C CA . THR A 1 86 ? 1.091 -2.049 5.889 1.00 83.44 86 THR A CA 1
ATOM 650 C C . THR A 1 86 ? 0.224 -3.298 5.928 1.00 83.44 86 THR A C 1
ATOM 652 O O . THR A 1 86 ? 0.389 -4.143 6.806 1.00 83.44 86 THR A O 1
ATOM 655 N N . VAL A 1 87 ? -0.740 -3.381 5.014 1.00 82.38 87 VAL A N 1
ATOM 656 C CA . VAL A 1 87 ? -1.688 -4.503 4.933 1.00 82.38 87 VAL A CA 1
ATOM 657 C C . VAL A 1 87 ? -1.336 -5.473 3.817 1.00 82.38 87 VAL A C 1
ATOM 659 O O . VAL A 1 87 ? -1.649 -6.654 3.914 1.00 82.38 87 VAL A O 1
ATOM 662 N N . GLU A 1 88 ? -0.702 -4.976 2.761 1.00 83.50 88 GLU A N 1
ATOM 663 C CA . GLU A 1 88 ? -0.320 -5.751 1.588 1.00 83.50 88 GLU A CA 1
ATOM 664 C C . GLU A 1 88 ? 0.812 -5.015 0.869 1.00 83.50 88 GLU A C 1
ATOM 666 O O . GLU A 1 88 ? 0.838 -3.786 0.858 1.00 83.50 88 GLU A O 1
ATOM 671 N N . THR A 1 89 ? 1.719 -5.752 0.237 1.00 83.25 89 THR A N 1
ATOM 672 C CA . THR A 1 89 ? 2.715 -5.186 -0.676 1.00 83.25 89 THR A CA 1
ATOM 673 C C . THR A 1 89 ? 2.562 -5.871 -2.023 1.00 83.25 89 THR A C 1
ATOM 675 O O . THR A 1 89 ? 2.524 -7.097 -2.110 1.00 83.25 89 THR A O 1
ATOM 678 N N . LEU A 1 90 ? 2.434 -5.077 -3.080 1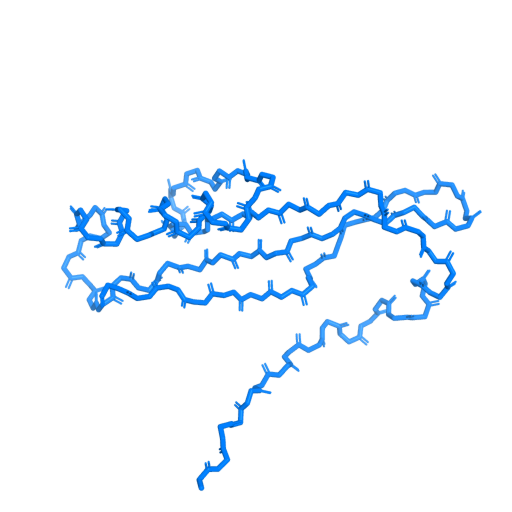.00 82.12 90 LEU A N 1
ATOM 679 C CA . LEU A 1 90 ? 2.266 -5.542 -4.450 1.00 82.12 90 LEU A CA 1
ATOM 680 C C . LEU A 1 90 ? 3.532 -5.227 -5.238 1.00 82.12 90 LEU A C 1
ATOM 682 O O . LEU A 1 90 ? 3.916 -4.068 -5.354 1.00 82.12 90 LEU A O 1
ATOM 686 N N . THR A 1 91 ? 4.148 -6.232 -5.844 1.00 82.94 91 THR A N 1
ATOM 687 C CA . THR A 1 91 ? 5.284 -6.022 -6.745 1.00 82.94 91 THR A CA 1
ATOM 688 C C . THR A 1 91 ? 4.785 -5.892 -8.181 1.00 82.94 91 THR A C 1
ATOM 690 O O . THR A 1 91 ? 4.116 -6.785 -8.703 1.00 82.94 91 THR A O 1
ATOM 693 N N . VAL A 1 92 ? 5.095 -4.771 -8.828 1.00 78.56 92 VAL A N 1
ATOM 694 C CA . VAL A 1 92 ? 4.729 -4.486 -10.218 1.00 78.56 92 VAL A CA 1
ATOM 695 C C . VAL A 1 92 ? 5.979 -4.576 -11.082 1.00 78.56 92 VAL A C 1
ATOM 697 O O . VAL A 1 92 ? 6.875 -3.744 -10.978 1.00 78.56 92 VAL A O 1
ATOM 700 N N . THR A 1 93 ? 6.027 -5.573 -11.956 1.00 73.38 93 THR A N 1
ATOM 701 C CA . THR A 1 93 ? 7.067 -5.71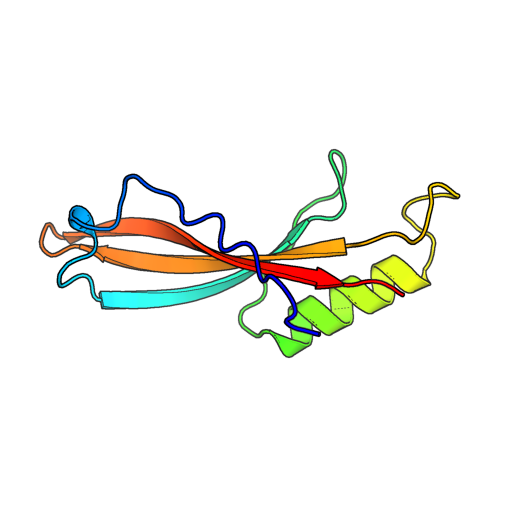5 -12.982 1.00 73.38 93 THR A CA 1
ATOM 702 C C . THR A 1 93 ? 6.535 -5.251 -14.340 1.00 73.38 93 THR A C 1
ATOM 704 O O . THR A 1 93 ? 5.339 -5.404 -14.611 1.00 73.38 93 THR A O 1
ATOM 707 N N . ALA A 1 94 ? 7.410 -4.675 -15.171 1.00 62.09 94 ALA A N 1
ATOM 708 C CA . ALA A 1 94 ? 7.137 -4.410 -16.587 1.00 62.09 94 ALA A CA 1
ATOM 709 C C . ALA A 1 94 ? 6.946 -5.704 -17.394 1.00 62.09 94 ALA A C 1
ATOM 711 O O . ALA A 1 94 ? 7.549 -6.736 -17.014 1.00 62.09 94 ALA A O 1
#

Foldseek 3Di:
DDDPPPPPPPPPCPVQCVPWDFPAKWKWKDQDDPDHTDIGRDPVVSLVVQVVSQVVCVSPPPPQRFIKIFIKTWIQTPVRDIDIDGPDIDTHGD

Nearest PDB structures (foldseek):
  8btk-assembly1_TA  TM=6.998E-01  e=1.762E+00  Canis lupus familiaris
  1tza-assembly1_A  TM=4.448E-01  e=2.983E+00  Shewanella oneidensis MR-1
  3vhx-assembly2_F  TM=4.951E-01  e=1.868E+00  Homo sapiens
  1xq4-assembly1_A  TM=4.142E-01  e=3.997E+00  Bordetella pertussis
  1xvs-assembly1_B  TM=3.619E-01  e=1.662E+00  Vibrio cholerae

Sequence (94 aa):
MADDLVFDQAHDST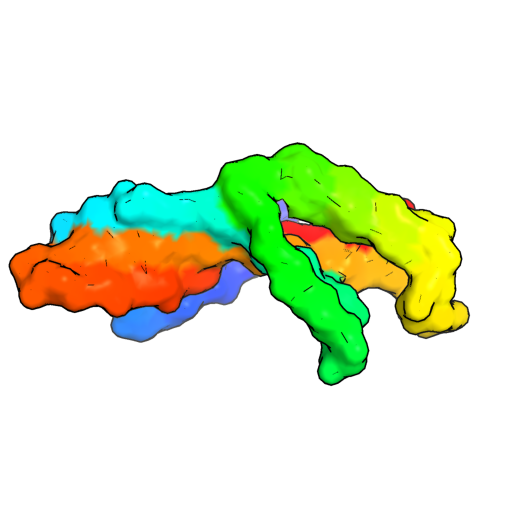HELAGAVVTRVFYIVNAGPYASSPEFSARDQAVAYARERSASGEFGDLLPAAVEVEVRAEYRLSSGRTTQCTVETLTVTA

Radius of gyration: 15.5 Å; Cα contacts (8 Å, |Δi|>4): 160; chains: 1; bounding box: 32×37×41 Å

Secondary structure (DSSP, 8-state):
----------TTSTTTTTTPEEEEEEEEEE--TTS---EESSHHHHHHHHHHHHHTTTT-SSSS--EEEEEEEEEE-TTS-EEEEEEEEEEE--

pLDDT: mean 71.11, std 16.78, range [33.56, 90.44]

Solvent-accessible surface area (backbone atoms only — not comparable to full-atom values): 5671 Å² total; per-residue (Å²): 135,83,82,82,77,79,74,84,63,77,86,81,53,70,77,69,49,68,83,36,43,77,77,44,61,36,27,32,35,46,62,57,100,86,44,80,58,55,78,28,79,42,68,68,59,36,51,53,50,36,44,52,49,32,67,66,51,79,76,51,97,65,66,82,42,60,25,39,34,38,31,34,36,32,30,38,30,88,85,72,47,76,49,75,44,80,78,48,76,44,78,40,66,106